Protein AF-A0A927AV39-F1 (afdb_monomer_lite)

Sequence (114 aa):
MAANVLQNHNRNPYGSYKDKQHLVLFTADDFYMSLLLFRCSPIALRVMLVLASKLNADGYATASLAELAKSLRTNPSYVNKAILELAKYELIQKKKRSEYWIQPDVFRPALIEV

Foldseek 3Di:
DPPCPDDDDPDDPPDDDDPDDKDKDFQADPVVVCCLPPVADPLLNLLLVVQSVQQDQVQKGAAALVRSCVVVVHDSVSSVVSVVSCVVVVQWDDDDHRMIHGDVNGIHIDDDDD

Secondary structure (DSSP, 8-state):
---------SS-TT----S---EEEE---HHHHHIIIIIS-HHHHHHHHHHHHTB-TTSEEE--HHHHHHHTTS-HHHHHHHHHHHHHTTSEEEEETTEEEE-TTTEEEE----

Structure (mmCIF, N/CA/C/O backbone):
data_AF-A0A927AV39-F1
#
_entry.id   AF-A0A927AV39-F1
#
loop_
_atom_site.group_PDB
_atom_site.id
_atom_site.type_symbol
_atom_site.label_atom_id
_atom_site.label_alt_id
_atom_site.label_comp_id
_atom_site.label_asym_id
_atom_site.label_entity_id
_atom_site.label_seq_id
_atom_site.pdbx_PDB_ins_code
_atom_site.Cartn_x
_atom_site.Cartn_y
_atom_site.Cartn_z
_atom_site.occupancy
_atom_site.B_iso_or_equiv
_atom_site.auth_seq_id
_atom_site.auth_comp_id
_atom_site.auth_asym_id
_atom_site.auth_atom_id
_atom_site.pdbx_PDB_model_num
ATOM 1 N N . MET A 1 1 ? -30.137 9.365 -21.442 1.00 43.44 1 MET A N 1
ATOM 2 C CA . MET A 1 1 ? -29.168 9.318 -22.559 1.00 43.44 1 MET A CA 1
ATOM 3 C C . MET A 1 1 ? -27.798 9.010 -21.980 1.00 43.44 1 MET A C 1
ATOM 5 O O . MET A 1 1 ? -27.210 9.887 -21.365 1.00 43.44 1 MET A O 1
ATOM 9 N N . ALA A 1 2 ? -27.319 7.770 -22.086 1.00 47.19 2 ALA A N 1
ATOM 10 C CA . ALA A 1 2 ? -25.919 7.468 -21.796 1.00 47.19 2 ALA A CA 1
ATOM 11 C C . ALA A 1 2 ? -25.130 7.771 -23.075 1.00 47.19 2 ALA A C 1
ATOM 13 O O . ALA A 1 2 ? -25.270 7.061 -24.067 1.00 47.19 2 ALA A O 1
ATOM 14 N N . ALA A 1 3 ? -24.404 8.888 -23.097 1.00 52.53 3 ALA A N 1
ATOM 15 C CA . ALA A 1 3 ? -23.504 9.197 -24.201 1.00 52.53 3 ALA A CA 1
ATOM 16 C C . ALA A 1 3 ? -22.406 8.122 -24.265 1.00 52.53 3 ALA A C 1
ATOM 18 O O . ALA A 1 3 ? -21.933 7.674 -23.222 1.00 52.53 3 ALA A O 1
ATOM 19 N N . ASN A 1 4 ? -22.009 7.704 -25.470 1.00 59.94 4 ASN A N 1
ATOM 20 C CA . ASN A 1 4 ? -20.877 6.802 -25.694 1.00 59.94 4 ASN A CA 1
ATOM 21 C C . ASN A 1 4 ? -19.586 7.442 -25.146 1.00 59.94 4 ASN A C 1
ATOM 23 O O . ASN A 1 4 ? -18.918 8.201 -25.842 1.00 59.94 4 ASN A O 1
ATOM 27 N N . VAL A 1 5 ? -19.258 7.161 -23.880 1.00 65.94 5 VAL A N 1
ATOM 28 C CA . VAL A 1 5 ? -18.016 7.608 -23.217 1.00 65.94 5 VAL A CA 1
ATOM 29 C C . VAL A 1 5 ? -16.810 6.799 -23.713 1.00 65.94 5 VAL A C 1
ATOM 31 O O . VAL A 1 5 ? -15.675 7.263 -23.649 1.00 65.94 5 VAL A O 1
ATOM 34 N N . LEU A 1 6 ? -17.048 5.590 -24.229 1.00 60.22 6 LEU A N 1
ATOM 35 C CA . LEU A 1 6 ? -16.009 4.683 -24.702 1.00 60.22 6 LEU A CA 1
ATOM 36 C C . LEU A 1 6 ? -15.728 4.922 -26.189 1.00 60.22 6 LEU A C 1
ATOM 38 O O . LEU A 1 6 ? -16.589 4.701 -27.039 1.00 60.22 6 LEU A O 1
ATOM 42 N N . GLN A 1 7 ? -14.509 5.372 -26.489 1.00 79.38 7 GLN A N 1
ATOM 43 C CA . GLN A 1 7 ? -13.983 5.478 -27.848 1.00 79.38 7 GLN A CA 1
ATOM 44 C C . GLN A 1 7 ? -13.056 4.293 -28.129 1.00 79.38 7 GLN A C 1
ATOM 46 O O . GLN A 1 7 ? -12.176 3.974 -27.329 1.00 79.38 7 GLN A O 1
ATOM 51 N N . ASN A 1 8 ? -13.256 3.638 -29.273 1.00 81.50 8 ASN A N 1
ATOM 52 C CA . ASN A 1 8 ? -12.406 2.532 -29.703 1.00 81.50 8 ASN A CA 1
ATOM 53 C C . ASN A 1 8 ? -11.149 3.087 -30.381 1.00 81.50 8 ASN A C 1
ATOM 55 O O . ASN A 1 8 ? -11.241 3.839 -31.351 1.00 81.50 8 ASN A O 1
ATOM 59 N N . HIS A 1 9 ? -9.976 2.690 -29.892 1.00 77.75 9 HIS A N 1
ATOM 60 C CA . HIS A 1 9 ? -8.689 3.075 -30.462 1.00 77.75 9 HIS A CA 1
ATOM 61 C C . HIS A 1 9 ? -7.972 1.838 -31.020 1.00 77.75 9 HIS A C 1
ATOM 63 O O . HIS A 1 9 ? -7.712 0.887 -30.291 1.00 77.75 9 HIS A O 1
ATOM 69 N N . ASN A 1 10 ? -7.602 1.865 -32.305 1.00 80.62 10 ASN A N 1
ATOM 70 C CA . ASN A 1 10 ? -6.858 0.774 -32.962 1.00 80.62 10 ASN A CA 1
ATOM 71 C C . ASN A 1 10 ? -5.354 0.767 -32.628 1.00 80.62 10 ASN A C 1
ATOM 73 O O . ASN A 1 10 ? -4.630 -0.156 -32.993 1.00 80.62 10 ASN A O 1
ATOM 77 N N . ARG A 1 11 ? -4.860 1.818 -31.970 1.00 71.31 11 ARG A N 1
ATOM 78 C CA . ARG A 1 11 ? -3.489 1.943 -31.461 1.00 71.31 11 ARG A CA 1
ATOM 79 C C . ARG A 1 11 ? -3.556 2.492 -30.046 1.00 71.31 11 ARG A C 1
ATOM 81 O O . ARG A 1 11 ? -4.487 3.233 -29.743 1.00 71.31 11 ARG A O 1
ATOM 88 N N . ASN A 1 12 ? -2.577 2.151 -29.207 1.00 71.31 12 ASN A N 1
ATOM 89 C CA . ASN A 1 12 ? -2.514 2.645 -27.833 1.00 71.31 12 ASN A CA 1
ATOM 90 C C . ASN A 1 12 ? -2.518 4.191 -27.827 1.00 71.31 12 ASN A C 1
ATOM 92 O O . ASN A 1 12 ? -1.538 4.789 -28.280 1.00 71.31 12 ASN A O 1
ATOM 96 N N . PRO A 1 13 ? -3.584 4.846 -27.330 1.00 78.62 13 PRO A N 1
ATOM 97 C CA . PRO A 1 13 ? -3.686 6.304 -27.338 1.00 78.62 13 PRO A CA 1
ATOM 98 C C . PRO A 1 13 ? -2.801 6.959 -26.266 1.00 78.62 13 PRO A C 1
ATOM 100 O O . PRO A 1 13 ? -2.617 8.171 -26.275 1.00 78.62 13 PRO A O 1
ATOM 103 N N . TYR A 1 14 ? -2.233 6.168 -25.351 1.00 78.00 14 TYR A N 1
ATOM 104 C CA . TYR A 1 14 ? -1.437 6.623 -24.212 1.00 78.00 14 TYR A CA 1
ATOM 105 C C . TYR A 1 14 ? 0.075 6.515 -24.455 1.00 78.00 14 TYR A C 1
ATOM 107 O O . TYR A 1 14 ? 0.840 6.338 -23.506 1.00 78.00 14 TYR A O 1
ATOM 115 N N . GLY A 1 15 ? 0.519 6.575 -25.716 1.00 57.47 15 GLY A N 1
ATOM 116 C CA . GLY A 1 15 ? 1.939 6.530 -26.062 1.00 57.47 15 GLY A CA 1
ATOM 117 C C . GLY A 1 15 ? 2.729 7.580 -25.277 1.00 57.47 15 GLY A C 1
ATOM 118 O O . GLY A 1 15 ? 2.502 8.776 -25.436 1.00 57.47 15 GLY A O 1
ATOM 119 N N . SER A 1 16 ? 3.643 7.136 -24.412 1.00 60.47 16 SER A N 1
ATOM 120 C CA . SER A 1 16 ? 4.499 8.024 -23.623 1.00 60.47 16 SER A CA 1
ATOM 121 C C . SER A 1 16 ? 5.961 7.687 -23.884 1.00 60.47 16 SER A C 1
ATOM 123 O O . SER A 1 16 ? 6.372 6.549 -23.659 1.00 60.47 16 SER A O 1
ATOM 125 N N . TYR A 1 17 ? 6.744 8.678 -24.306 1.00 50.19 17 TYR A N 1
ATOM 126 C CA . TYR A 1 17 ? 8.202 8.615 -24.266 1.00 50.19 17 TYR A CA 1
ATOM 127 C C . TYR A 1 17 ? 8.661 8.878 -22.827 1.00 50.19 17 TYR A C 1
ATOM 129 O O . TYR A 1 17 ? 8.304 9.901 -22.241 1.00 50.19 17 TYR A O 1
ATOM 137 N N . LYS A 1 18 ? 9.422 7.950 -22.240 1.00 55.75 18 LYS A N 1
ATOM 138 C CA . LYS A 1 18 ? 10.066 8.133 -20.93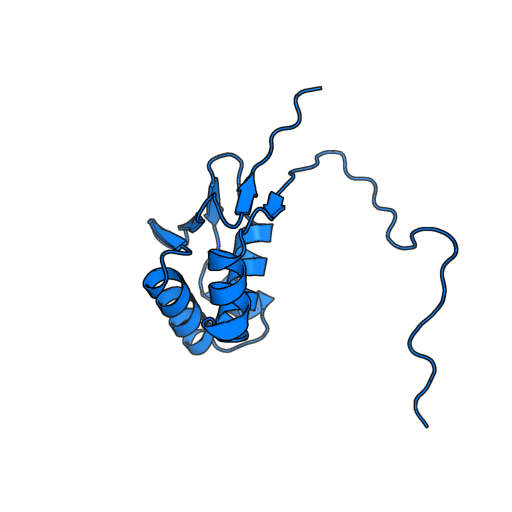2 1.00 55.75 18 LYS A CA 1
ATOM 139 C C . LYS A 1 18 ? 11.500 7.616 -20.993 1.00 55.75 18 LYS A C 1
ATOM 141 O O . LYS A 1 18 ? 11.698 6.441 -21.279 1.00 55.75 18 LYS A O 1
ATOM 146 N N . ASP A 1 19 ? 12.457 8.479 -20.649 1.00 52.12 19 ASP A N 1
ATOM 147 C CA . ASP A 1 19 ? 13.901 8.179 -20.627 1.00 52.12 19 ASP A CA 1
ATOM 148 C C . ASP A 1 19 ? 14.324 7.237 -19.486 1.00 52.12 19 ASP A C 1
ATOM 150 O O . ASP A 1 19 ? 15.431 6.705 -19.495 1.00 52.12 19 ASP A O 1
ATOM 154 N N . LYS A 1 20 ? 13.463 7.020 -18.482 1.00 58.03 20 LYS A N 1
ATOM 155 C CA . LYS A 1 20 ? 13.690 6.070 -17.382 1.00 58.03 20 LYS A CA 1
ATOM 156 C C . LYS A 1 20 ? 12.396 5.343 -17.039 1.00 58.03 20 LYS A C 1
ATOM 158 O O . LYS A 1 20 ? 11.354 5.977 -16.856 1.00 58.03 20 LYS A O 1
ATOM 163 N N . GLN A 1 21 ? 12.468 4.019 -16.935 1.00 64.56 21 GLN A N 1
ATOM 164 C CA . GLN A 1 21 ? 11.345 3.164 -16.560 1.00 64.56 21 GLN A CA 1
ATOM 165 C C . GLN A 1 21 ? 11.678 2.446 -15.251 1.00 64.56 21 GLN A C 1
ATOM 167 O O . GLN A 1 21 ? 12.649 1.703 -15.173 1.00 64.56 21 GLN A O 1
ATOM 172 N N . HIS A 1 22 ? 10.870 2.685 -14.219 1.00 66.19 22 HIS A N 1
ATOM 173 C CA . HIS A 1 22 ? 10.848 1.862 -13.014 1.00 66.19 22 HIS A CA 1
ATOM 174 C C . HIS A 1 22 ? 9.650 0.923 -13.123 1.00 66.19 22 HIS A C 1
ATOM 176 O O . HIS A 1 22 ? 8.521 1.388 -13.299 1.00 66.19 22 HIS A O 1
ATOM 182 N N . LEU A 1 23 ? 9.902 -0.385 -13.059 1.00 80.25 23 LEU A N 1
ATOM 183 C CA . LEU A 1 23 ? 8.854 -1.395 -13.086 1.00 80.25 23 LEU A CA 1
ATOM 184 C C . LEU A 1 23 ? 8.473 -1.784 -11.663 1.00 80.25 23 LEU A C 1
ATOM 186 O O . LEU A 1 23 ? 9.320 -2.145 -10.845 1.00 80.25 23 LEU A O 1
ATOM 190 N N . VAL A 1 24 ? 7.174 -1.742 -11.399 1.00 85.50 24 VAL A N 1
ATOM 191 C CA . VAL A 1 24 ? 6.570 -2.286 -10.189 1.00 85.50 24 VAL A CA 1
ATOM 192 C C . VAL A 1 24 ? 5.735 -3.471 -10.631 1.00 85.50 24 VAL A C 1
ATOM 194 O O . VAL A 1 24 ? 4.772 -3.314 -11.382 1.00 85.50 24 VAL A O 1
ATOM 197 N N . LEU A 1 25 ? 6.147 -4.663 -10.221 1.00 89.25 25 LEU A N 1
ATOM 198 C CA . LEU A 1 25 ? 5.459 -5.899 -10.550 1.00 89.25 25 LEU A CA 1
ATOM 199 C C . LEU A 1 25 ? 4.416 -6.173 -9.477 1.00 89.25 25 LEU A C 1
ATOM 201 O O . LEU A 1 25 ? 4.735 -6.189 -8.291 1.00 89.25 25 LEU A O 1
ATOM 205 N N . PHE A 1 26 ? 3.182 -6.399 -9.909 1.00 92.19 26 PHE A N 1
ATOM 206 C CA . PHE A 1 26 ? 2.131 -6.932 -9.057 1.00 92.19 26 PHE A CA 1
ATOM 207 C C . PHE A 1 26 ? 2.211 -8.458 -9.087 1.00 92.19 26 PHE A C 1
ATOM 209 O O . PHE A 1 26 ? 2.076 -9.053 -10.156 1.00 92.19 26 PHE A O 1
ATOM 216 N N . THR A 1 27 ? 2.483 -9.073 -7.940 1.00 90.94 27 THR A N 1
ATOM 217 C CA . THR A 1 27 ? 2.798 -10.511 -7.833 1.00 90.94 27 THR A CA 1
ATOM 218 C C . THR A 1 27 ? 1.904 -11.256 -6.848 1.00 90.94 27 THR A C 1
ATOM 220 O O . THR A 1 27 ? 2.200 -12.402 -6.527 1.00 90.94 27 THR A O 1
ATOM 223 N N . ALA A 1 28 ? 0.829 -10.615 -6.379 1.00 91.06 28 ALA A N 1
ATOM 224 C CA . ALA A 1 28 ? -0.058 -11.172 -5.365 1.00 91.06 28 ALA A CA 1
ATOM 225 C C . ALA A 1 28 ? -0.589 -12.558 -5.769 1.00 91.06 28 ALA A C 1
ATOM 227 O O . ALA A 1 28 ? -1.190 -12.712 -6.834 1.00 91.06 28 ALA A O 1
ATOM 228 N N . ASP A 1 29 ? -0.386 -13.541 -4.893 1.00 92.56 29 ASP A N 1
ATOM 229 C CA . ASP A 1 29 ? -0.995 -14.867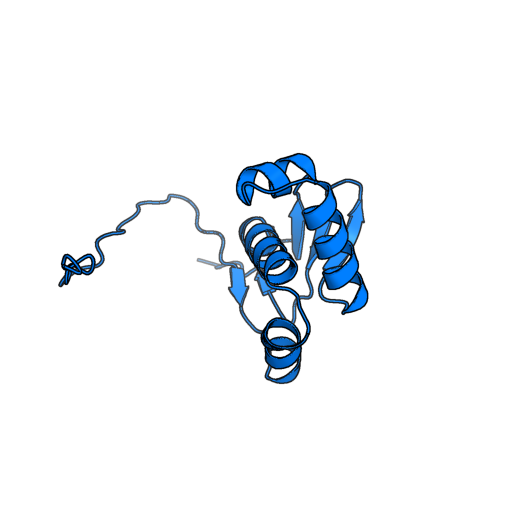 -4.996 1.00 92.56 29 ASP A CA 1
ATOM 230 C C . ASP A 1 29 ? -2.490 -14.832 -4.620 1.00 92.56 29 ASP A C 1
ATOM 232 O O . ASP A 1 29 ? -3.034 -13.792 -4.237 1.00 92.56 29 ASP A O 1
ATOM 236 N N . ASP A 1 30 ? -3.174 -15.975 -4.705 1.00 93.31 30 ASP A N 1
ATOM 237 C CA . ASP A 1 30 ? -4.604 -16.073 -4.383 1.00 93.31 30 ASP A CA 1
ATOM 238 C C . ASP A 1 30 ? -4.922 -15.624 -2.946 1.00 93.31 30 ASP A C 1
ATOM 240 O O . ASP A 1 30 ? -5.979 -15.033 -2.690 1.00 93.31 30 ASP A O 1
ATOM 244 N N . PHE A 1 31 ? -3.999 -15.848 -2.006 1.00 93.06 31 PHE A N 1
ATOM 245 C CA . PHE A 1 31 ? -4.149 -15.413 -0.624 1.00 93.06 31 PHE A CA 1
ATOM 246 C C . PHE A 1 31 ? -4.137 -13.883 -0.529 1.00 93.06 31 PHE A C 1
ATOM 248 O O . PHE A 1 31 ? -5.111 -13.296 -0.044 1.00 93.06 31 PHE A O 1
ATOM 255 N N . TYR A 1 32 ? -3.105 -13.216 -1.048 1.00 92.94 32 TYR A N 1
ATOM 256 C CA . TYR A 1 32 ? -3.011 -11.755 -1.022 1.00 92.94 32 TYR A CA 1
ATOM 257 C C . TYR A 1 32 ? -4.073 -11.086 -1.896 1.00 92.94 32 TYR A C 1
ATOM 259 O O . TYR A 1 32 ? -4.596 -10.035 -1.523 1.00 92.94 32 TYR A O 1
ATOM 267 N N . MET A 1 33 ? -4.463 -11.706 -3.010 1.00 92.69 33 MET A N 1
ATOM 268 C CA . MET A 1 33 ? -5.597 -11.267 -3.823 1.00 92.69 33 MET A CA 1
ATOM 269 C C . MET A 1 33 ? -6.895 -11.286 -3.020 1.00 92.69 33 MET A C 1
ATOM 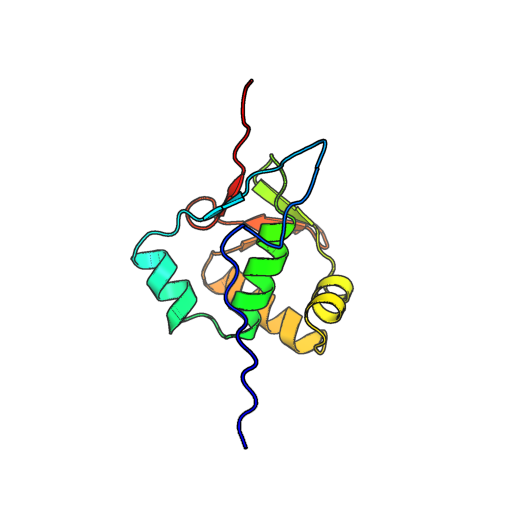271 O O . MET A 1 33 ? -7.634 -10.298 -3.018 1.00 92.69 33 MET A O 1
ATOM 275 N N . SER A 1 34 ? -7.162 -12.369 -2.284 1.00 93.12 34 SER A N 1
ATOM 276 C CA . SER A 1 34 ? -8.347 -12.447 -1.427 1.00 93.12 34 SER A CA 1
ATOM 277 C C . SER A 1 34 ? -8.326 -11.382 -0.326 1.00 93.12 34 SER A C 1
ATOM 279 O O . SER A 1 34 ? -9.350 -10.766 -0.018 1.00 93.12 34 SER A O 1
ATOM 281 N N . LEU A 1 35 ? -7.144 -11.100 0.224 1.00 92.31 35 LEU A N 1
ATOM 282 C CA . LEU A 1 35 ? -6.959 -10.100 1.261 1.00 92.31 35 LEU A CA 1
ATOM 283 C C . LEU A 1 35 ? -7.216 -8.687 0.710 1.00 92.31 35 LEU A C 1
ATOM 285 O O . LEU A 1 35 ? -8.012 -7.937 1.278 1.00 92.31 35 LEU A O 1
ATOM 289 N N . LEU A 1 36 ? -6.625 -8.347 -0.436 1.00 92.25 36 LEU A N 1
ATOM 290 C CA . LEU A 1 36 ? -6.803 -7.049 -1.087 1.00 92.25 36 LEU A CA 1
ATOM 291 C C . LEU A 1 36 ? -8.249 -6.800 -1.527 1.00 92.25 36 LEU A C 1
ATOM 293 O O . LEU A 1 36 ? -8.742 -5.684 -1.379 1.00 92.25 36 LEU A O 1
ATOM 297 N N . LEU A 1 37 ? -8.927 -7.813 -2.072 1.00 92.00 37 LEU A N 1
ATOM 298 C CA . LEU A 1 37 ? -10.260 -7.644 -2.655 1.00 92.00 37 LEU A CA 1
ATOM 299 C C . LEU A 1 37 ? -11.392 -7.739 -1.629 1.00 92.00 37 LEU A C 1
ATOM 301 O O . LEU A 1 37 ? -12.382 -7.021 -1.759 1.00 92.00 37 LEU A O 1
ATOM 305 N N . PHE A 1 38 ? -11.267 -8.611 -0.624 1.00 91.31 38 PHE A N 1
ATOM 306 C CA . PHE A 1 38 ? -12.367 -8.899 0.303 1.00 91.31 38 PHE A CA 1
ATOM 307 C C . PHE A 1 38 ? -12.135 -8.393 1.726 1.00 91.31 38 PHE A C 1
ATOM 309 O O . PHE A 1 38 ? -13.102 -8.244 2.476 1.00 91.31 38 PHE A O 1
ATOM 316 N N . ARG A 1 39 ? -10.884 -8.152 2.139 1.00 91.50 39 ARG A N 1
ATOM 317 C CA . ARG A 1 39 ? -10.566 -7.725 3.514 1.00 91.50 39 ARG A CA 1
ATOM 318 C C . ARG A 1 39 ? -10.179 -6.261 3.615 1.00 91.50 39 ARG A C 1
ATOM 320 O O . ARG A 1 39 ? -10.493 -5.655 4.639 1.00 91.50 39 ARG A O 1
ATOM 327 N N . CYS A 1 40 ? -9.530 -5.711 2.593 1.00 93.88 40 CYS A N 1
ATOM 328 C CA . CYS A 1 40 ? -9.183 -4.299 2.552 1.00 93.88 40 CYS A CA 1
ATOM 329 C C . CYS A 1 40 ? -10.377 -3.428 2.160 1.00 93.88 40 CYS A C 1
ATOM 331 O O . CYS A 1 40 ? -11.080 -3.673 1.180 1.00 93.88 40 CYS A O 1
ATOM 333 N N . SER A 1 41 ? -10.560 -2.334 2.891 1.00 95.44 41 SER A N 1
ATOM 334 C CA . SER A 1 41 ? -11.489 -1.283 2.511 1.00 95.44 41 SER A CA 1
ATOM 335 C C . SER A 1 41 ? -11.089 -0.653 1.165 1.00 95.44 41 SER A C 1
ATOM 337 O O . SER A 1 41 ? -9.902 -0.588 0.820 1.00 95.44 41 SER A O 1
ATOM 339 N N . PRO A 1 42 ? -12.046 -0.085 0.406 1.00 95.38 42 PRO A N 1
ATOM 340 C CA . PRO A 1 42 ? -11.738 0.561 -0.870 1.00 95.38 42 PRO A CA 1
ATOM 341 C C . PRO A 1 42 ? -10.702 1.685 -0.752 1.00 95.38 42 PRO A C 1
ATOM 343 O O . PRO A 1 42 ? -9.968 1.960 -1.699 1.00 95.38 42 PRO A O 1
ATOM 346 N N . ILE A 1 43 ? -10.633 2.355 0.403 1.00 95.50 43 ILE A N 1
ATOM 347 C CA . ILE A 1 43 ? -9.630 3.391 0.645 1.00 95.50 43 ILE A CA 1
ATOM 348 C C . ILE A 1 43 ? -8.244 2.796 0.922 1.00 95.50 43 ILE A C 1
ATOM 350 O O . ILE A 1 43 ? -7.266 3.331 0.405 1.00 95.50 43 ILE A O 1
ATOM 354 N N . ALA A 1 44 ? -8.152 1.679 1.650 1.00 96.31 44 ALA A N 1
ATOM 355 C CA . A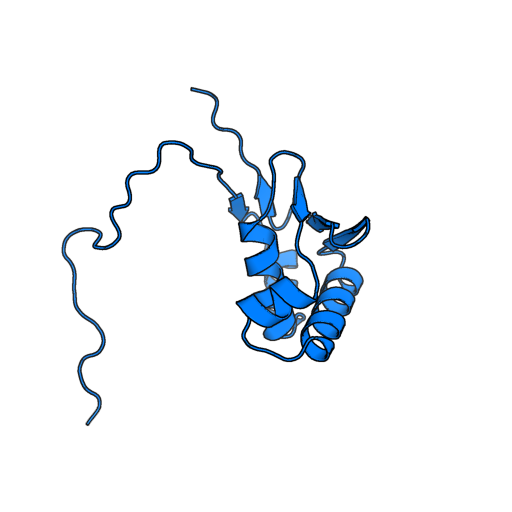LA A 1 44 ? -6.904 0.943 1.853 1.00 96.31 44 ALA A CA 1
ATOM 356 C C . ALA A 1 44 ? -6.313 0.468 0.525 1.00 96.31 44 ALA A C 1
ATOM 358 O O . ALA A 1 44 ? -5.143 0.733 0.255 1.00 96.31 44 ALA A O 1
ATOM 359 N N . LEU A 1 45 ? -7.134 -0.100 -0.360 1.00 95.88 45 LEU A N 1
ATOM 360 C CA . LEU A 1 45 ? -6.682 -0.523 -1.687 1.00 95.88 45 LEU A CA 1
ATOM 361 C C . LEU A 1 45 ? -6.158 0.656 -2.524 1.00 95.88 45 LEU A C 1
ATOM 363 O O . LEU A 1 45 ? -5.108 0.563 -3.155 1.00 95.88 45 LEU A O 1
ATOM 367 N N . ARG A 1 46 ? -6.832 1.812 -2.481 1.00 95.94 46 ARG A N 1
ATOM 368 C CA . ARG A 1 46 ? -6.361 3.028 -3.166 1.00 95.94 46 ARG A CA 1
ATOM 369 C C . ARG A 1 46 ? -5.045 3.552 -2.591 1.00 95.94 46 ARG A C 1
ATOM 371 O O . ARG A 1 46 ? -4.173 3.947 -3.359 1.00 95.94 46 ARG A O 1
ATOM 378 N N . VAL A 1 47 ? -4.890 3.558 -1.265 1.00 96.31 47 VAL A N 1
ATOM 379 C CA . VAL A 1 47 ? -3.619 3.921 -0.615 1.00 96.31 47 VAL A CA 1
ATOM 380 C C . VAL A 1 47 ? -2.514 2.968 -1.056 1.00 96.31 47 VAL A C 1
ATOM 382 O O . VAL A 1 47 ? -1.445 3.438 -1.435 1.00 96.31 47 VAL A O 1
ATOM 385 N N . MET A 1 48 ? -2.787 1.664 -1.083 1.00 95.44 48 MET A N 1
ATOM 386 C CA . MET A 1 48 ? -1.830 0.648 -1.514 1.00 95.44 48 MET A CA 1
ATOM 387 C C . MET A 1 48 ? -1.356 0.886 -2.950 1.00 95.44 48 MET A C 1
ATOM 389 O O . MET A 1 48 ? -0.156 0.892 -3.201 1.00 95.44 48 MET A O 1
ATOM 393 N N . LEU A 1 49 ? -2.272 1.171 -3.881 1.00 94.50 49 LEU A N 1
ATOM 394 C CA . LEU A 1 49 ? -1.924 1.486 -5.271 1.00 94.50 49 LEU A CA 1
ATOM 395 C C . LEU A 1 49 ? -1.065 2.753 -5.390 1.00 94.50 49 LEU A C 1
ATOM 397 O O . LEU A 1 49 ? -0.114 2.788 -6.170 1.00 94.50 49 LEU A O 1
ATOM 401 N N . VAL A 1 50 ? -1.361 3.794 -4.604 1.00 94.75 50 VAL A N 1
ATOM 402 C CA . VAL A 1 50 ? -0.531 5.009 -4.586 1.00 94.75 50 VAL A CA 1
ATOM 403 C C . VAL A 1 50 ? 0.856 4.715 -4.014 1.00 94.75 50 VAL A C 1
ATOM 405 O O . VAL A 1 50 ? 1.846 5.189 -4.569 1.00 94.75 50 VAL A O 1
ATOM 408 N N . LEU A 1 51 ? 0.955 3.922 -2.944 1.00 94.44 51 LEU A N 1
ATOM 409 C CA . LEU A 1 51 ? 2.242 3.507 -2.382 1.00 94.44 51 LEU A CA 1
ATOM 410 C C . LEU A 1 51 ? 3.039 2.670 -3.389 1.00 94.44 51 LEU A C 1
ATOM 412 O O . LEU A 1 51 ? 4.202 2.979 -3.628 1.00 94.44 51 LEU A O 1
ATOM 416 N N . ALA A 1 52 ? 2.404 1.706 -4.058 1.00 92.75 52 ALA A N 1
ATOM 417 C CA . ALA A 1 52 ? 3.023 0.908 -5.112 1.00 92.75 52 ALA A CA 1
ATOM 418 C C . ALA A 1 52 ? 3.555 1.784 -6.258 1.00 92.75 52 ALA A C 1
ATOM 420 O O . ALA A 1 52 ? 4.668 1.574 -6.722 1.00 92.75 52 ALA A O 1
ATOM 421 N N . SER A 1 53 ? 2.829 2.835 -6.661 1.00 91.25 53 SER A N 1
ATOM 422 C CA . SER A 1 53 ? 3.303 3.775 -7.694 1.00 91.25 53 SER A CA 1
ATOM 423 C C . SER A 1 53 ? 4.550 4.578 -7.296 1.00 91.25 53 SER A C 1
ATOM 425 O O . SER A 1 53 ? 5.220 5.147 -8.156 1.00 91.25 53 SER A O 1
ATOM 427 N N . LYS A 1 54 ? 4.851 4.638 -5.994 1.00 91.56 54 LYS A N 1
ATOM 428 C CA . LYS A 1 54 ? 6.016 5.316 -5.415 1.00 91.56 54 LYS A CA 1
ATOM 429 C C . LYS A 1 54 ? 7.060 4.330 -4.878 1.00 91.56 54 LYS A C 1
ATOM 431 O O . LYS A 1 54 ? 7.954 4.750 -4.142 1.00 91.56 54 LYS A O 1
ATOM 436 N N . LEU A 1 55 ? 6.929 3.042 -5.199 1.00 91.69 55 LEU A N 1
ATOM 437 C CA . LEU A 1 55 ? 7.854 2.005 -4.765 1.00 91.69 55 LEU A CA 1
ATOM 438 C C . LEU A 1 55 ? 9.223 2.232 -5.407 1.00 91.69 55 LEU A C 1
ATOM 440 O O . LEU A 1 55 ? 9.338 2.389 -6.624 1.00 91.69 55 LEU A O 1
ATOM 444 N N . ASN A 1 56 ? 10.260 2.264 -4.582 1.00 89.44 56 ASN A N 1
ATOM 445 C CA . ASN A 1 56 ? 11.630 2.392 -5.048 1.00 89.44 56 ASN A CA 1
ATOM 446 C C . ASN A 1 56 ? 12.296 1.020 -5.252 1.00 89.44 56 ASN A C 1
ATOM 448 O O . ASN A 1 56 ? 11.722 -0.020 -4.934 1.00 89.44 56 ASN A O 1
ATOM 452 N N . ALA A 1 57 ? 13.532 1.027 -5.759 1.00 86.38 57 ALA A N 1
ATOM 453 C CA . ALA A 1 57 ? 14.314 -0.190 -5.985 1.00 86.38 57 ALA A CA 1
ATOM 454 C C . ALA A 1 57 ? 14.570 -1.006 -4.704 1.00 86.38 57 ALA A C 1
ATOM 456 O O . ALA A 1 57 ? 14.681 -2.224 -4.777 1.00 86.38 57 ALA A O 1
ATOM 457 N N . ASP A 1 58 ? 14.604 -0.350 -3.541 1.00 86.75 58 ASP A N 1
ATOM 458 C CA . ASP A 1 58 ? 14.833 -1.007 -2.252 1.00 86.75 58 ASP A CA 1
ATOM 459 C C . ASP A 1 58 ? 13.577 -1.703 -1.701 1.00 86.75 58 ASP A C 1
ATOM 461 O O . ASP A 1 58 ? 13.675 -2.431 -0.719 1.00 86.75 58 ASP A O 1
ATOM 465 N N . GLY A 1 59 ? 12.392 -1.476 -2.282 1.00 88.75 59 GLY A N 1
ATOM 466 C CA . GLY A 1 59 ? 11.137 -2.085 -1.827 1.00 88.75 59 GLY A CA 1
ATOM 467 C C . GLY A 1 59 ? 10.352 -1.266 -0.791 1.00 88.75 59 GLY A C 1
ATOM 468 O O . GLY A 1 59 ? 9.441 -1.791 -0.148 1.00 88.75 59 GLY A O 1
ATOM 469 N N . TYR A 1 60 ? 10.657 0.026 -0.626 1.00 93.00 60 TYR A N 1
ATOM 470 C CA . TYR A 1 60 ? 9.843 0.943 0.178 1.00 93.00 60 TYR A CA 1
ATOM 471 C C . TYR A 1 60 ? 9.260 2.094 -0.645 1.00 93.00 60 TYR A C 1
ATOM 473 O O . TYR A 1 60 ? 9.765 2.474 -1.698 1.00 93.00 60 TYR A O 1
ATOM 481 N N . ALA A 1 61 ? 8.176 2.674 -0.145 1.00 94.06 61 ALA A N 1
ATOM 482 C CA . ALA A 1 61 ? 7.532 3.839 -0.728 1.00 94.06 61 ALA A CA 1
ATOM 483 C C . ALA A 1 61 ? 7.563 5.020 0.240 1.00 94.06 61 ALA A C 1
ATOM 485 O O . ALA A 1 61 ? 7.329 4.868 1.444 1.00 94.06 61 ALA A O 1
ATOM 486 N N . THR A 1 62 ? 7.797 6.213 -0.306 1.00 94.44 62 THR A N 1
ATOM 487 C CA . THR A 1 62 ? 7.789 7.466 0.456 1.00 94.44 62 THR A CA 1
ATOM 488 C C . THR A 1 62 ? 6.544 8.274 0.115 1.00 94.44 62 THR A C 1
ATOM 490 O O . THR A 1 62 ? 6.377 8.751 -1.008 1.00 94.44 62 THR A O 1
ATOM 493 N N . ALA A 1 63 ? 5.649 8.444 1.084 1.00 94.12 63 ALA A N 1
ATOM 494 C CA . ALA A 1 63 ? 4.458 9.267 0.932 1.00 94.12 63 ALA A CA 1
ATOM 495 C C . ALA A 1 63 ? 4.010 9.825 2.283 1.00 94.12 63 ALA A C 1
ATOM 497 O O . ALA A 1 63 ? 3.730 9.079 3.220 1.00 94.12 63 ALA A O 1
ATOM 498 N N . SER A 1 64 ? 3.905 11.148 2.397 1.00 94.75 64 SER A N 1
ATOM 499 C CA . SER A 1 64 ? 3.307 11.736 3.594 1.00 94.75 64 SER A CA 1
ATOM 500 C C . SER A 1 64 ? 1.792 11.530 3.614 1.00 94.75 64 SER A C 1
ATOM 502 O O . SER A 1 64 ? 1.133 11.405 2.581 1.00 94.75 64 SER A O 1
ATOM 504 N N . LEU A 1 65 ? 1.205 11.539 4.810 1.00 94.06 65 LEU A N 1
ATOM 505 C CA . LEU A 1 65 ? -0.241 11.388 4.966 1.00 94.06 65 LEU A CA 1
ATOM 506 C C . LEU A 1 65 ? -1.022 12.519 4.268 1.00 94.06 65 LEU A C 1
ATOM 508 O O . LEU A 1 65 ? -2.082 12.276 3.695 1.00 94.06 65 LEU A O 1
ATOM 512 N N . ALA A 1 66 ? -0.466 13.734 4.257 1.00 94.06 66 ALA A N 1
ATOM 513 C CA . ALA A 1 66 ? -1.021 14.872 3.528 1.00 94.06 66 ALA A CA 1
ATOM 514 C C . ALA A 1 66 ? -0.939 14.684 2.003 1.00 94.06 66 ALA A C 1
ATOM 516 O O . ALA A 1 66 ? -1.904 14.978 1.300 1.00 94.06 66 ALA A O 1
ATOM 517 N N . GLU A 1 67 ? 0.175 14.154 1.484 1.00 94.69 67 GLU A N 1
ATOM 518 C CA . GLU A 1 67 ? 0.293 13.811 0.062 1.00 94.69 67 GLU A CA 1
ATOM 519 C C . GLU A 1 67 ? -0.712 12.742 -0.347 1.00 94.69 67 GLU A C 1
ATOM 521 O O . GLU A 1 67 ? -1.402 12.917 -1.345 1.00 94.69 67 GLU A O 1
ATOM 526 N N . LEU A 1 68 ? -0.831 11.663 0.429 1.00 95.31 68 LEU A N 1
ATOM 527 C CA . LEU A 1 68 ? -1.787 10.590 0.157 1.00 95.31 68 LEU A CA 1
ATOM 528 C C . LEU A 1 68 ? -3.226 11.118 0.162 1.00 95.31 68 LEU A C 1
ATOM 530 O O . LEU A 1 68 ? -3.993 10.826 -0.753 1.00 95.31 68 LEU A O 1
ATOM 534 N N . ALA A 1 69 ? -3.580 11.951 1.144 1.00 95.81 69 ALA A N 1
ATOM 535 C CA . ALA A 1 69 ? -4.889 12.596 1.216 1.00 95.81 69 ALA A CA 1
ATOM 536 C C . ALA A 1 69 ? -5.166 13.484 -0.007 1.00 95.81 69 ALA A C 1
ATOM 538 O O . ALA A 1 69 ? -6.255 13.425 -0.580 1.00 95.81 69 ALA A O 1
ATOM 539 N N . LYS A 1 70 ? -4.162 14.250 -0.457 1.00 96.25 70 LYS A N 1
ATOM 540 C CA . LYS A 1 70 ? -4.251 15.093 -1.655 1.00 96.25 70 LYS A CA 1
ATOM 541 C C . LYS A 1 70 ? -4.403 14.259 -2.929 1.00 96.25 70 LYS A C 1
ATOM 543 O O . LYS A 1 70 ? -5.290 14.544 -3.731 1.00 96.25 70 LYS A O 1
ATOM 548 N N . SER A 1 71 ? -3.584 13.221 -3.103 1.00 94.44 71 SER A N 1
ATOM 549 C CA . SER A 1 71 ? -3.636 12.313 -4.257 1.00 94.44 71 SER A CA 1
ATOM 550 C C . SER A 1 71 ? -4.975 11.586 -4.354 1.00 94.44 71 SER A C 1
ATOM 552 O O . SER A 1 71 ? -5.523 11.449 -5.443 1.00 94.44 71 SER A O 1
ATOM 554 N N . LEU A 1 72 ? -5.531 11.169 -3.215 1.00 94.94 72 LEU A N 1
ATOM 555 C CA . LEU A 1 72 ? -6.800 10.443 -3.143 1.00 94.94 72 LEU A CA 1
ATOM 556 C C . LEU A 1 72 ? -8.028 11.353 -3.014 1.00 94.94 72 LEU A C 1
ATOM 558 O O . LEU A 1 72 ? -9.146 10.842 -2.956 1.00 94.94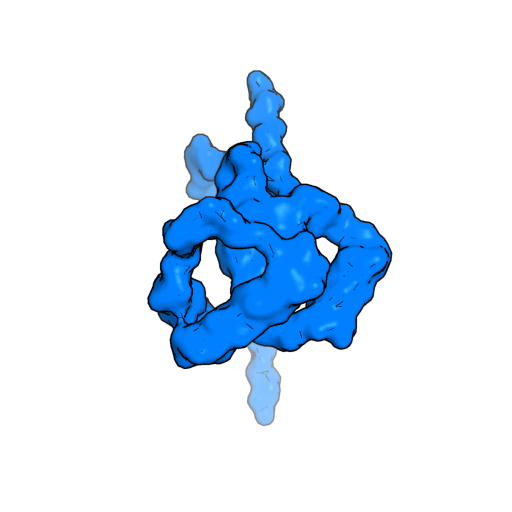 72 LEU A O 1
ATOM 562 N N . ARG A 1 73 ? -7.831 12.679 -2.963 1.00 95.31 73 ARG A N 1
ATOM 563 C CA . ARG A 1 73 ? -8.880 13.695 -2.763 1.00 95.31 73 ARG A CA 1
ATOM 564 C C . ARG A 1 73 ? -9.815 13.347 -1.597 1.00 95.31 73 ARG A C 1
ATOM 566 O O . ARG A 1 73 ? -11.035 13.381 -1.731 1.00 95.31 73 ARG A O 1
ATOM 573 N N . THR A 1 74 ? -9.237 12.978 -0.457 1.00 95.69 74 THR A N 1
ATOM 574 C CA . THR A 1 74 ? -9.982 12.526 0.729 1.00 95.69 74 THR A CA 1
ATOM 575 C C . THR A 1 74 ? -9.415 13.117 2.017 1.00 95.69 74 THR A C 1
ATOM 577 O O . THR A 1 74 ? -8.346 13.724 2.023 1.00 95.69 74 THR A O 1
ATOM 580 N N . ASN A 1 75 ? -10.129 12.939 3.131 1.00 95.62 75 ASN A N 1
ATOM 581 C CA . ASN A 1 75 ? -9.678 13.419 4.432 1.00 95.62 75 ASN A CA 1
ATOM 582 C C . ASN A 1 75 ? -8.460 12.602 4.931 1.00 95.62 75 ASN A C 1
ATOM 584 O O . ASN A 1 75 ? -8.511 11.366 4.915 1.00 95.62 75 ASN A O 1
ATOM 588 N N . PRO A 1 76 ? -7.410 13.270 5.448 1.00 94.88 76 PRO A N 1
ATOM 589 C CA . PRO A 1 76 ? -6.303 12.665 6.193 1.00 94.88 76 PRO A CA 1
ATOM 590 C C . PRO A 1 76 ? -6.691 11.536 7.160 1.00 94.88 76 PRO A C 1
ATOM 592 O O . PRO A 1 76 ? -5.996 10.524 7.244 1.00 94.88 76 PRO A O 1
ATOM 595 N N . SER A 1 77 ? -7.812 11.665 7.873 1.00 96.44 77 SER A N 1
ATOM 596 C CA . SER A 1 77 ? -8.262 10.663 8.847 1.00 96.44 77 SER A CA 1
ATOM 597 C C . SER A 1 77 ? -8.615 9.313 8.209 1.00 96.44 77 SER A C 1
ATOM 599 O O . SER A 1 77 ? -8.289 8.270 8.778 1.00 96.44 77 SER A O 1
ATOM 601 N N . TYR A 1 78 ? -9.216 9.306 7.014 1.00 96.38 78 TYR A N 1
ATOM 602 C CA . TYR A 1 78 ? -9.512 8.075 6.272 1.00 96.38 78 TYR A CA 1
ATOM 603 C C . TYR A 1 78 ? -8.242 7.418 5.744 1.00 96.38 78 TYR A C 1
ATOM 605 O O . TYR A 1 78 ? -8.117 6.199 5.807 1.00 96.38 78 TYR A O 1
ATOM 613 N N . VAL A 1 79 ? -7.277 8.222 5.292 1.00 96.56 79 VAL A N 1
ATOM 614 C CA . VAL A 1 79 ? -5.956 7.723 4.892 1.00 96.56 79 VAL A CA 1
ATOM 615 C C . VAL A 1 79 ? -5.228 7.107 6.082 1.00 96.56 79 VAL A C 1
ATOM 617 O O . VAL A 1 79 ? -4.641 6.040 5.951 1.00 96.56 79 VAL A O 1
ATOM 620 N N . ASN A 1 80 ? -5.300 7.727 7.263 1.00 96.44 80 ASN A N 1
ATOM 621 C CA . ASN A 1 80 ? -4.688 7.158 8.462 1.00 96.44 80 ASN A CA 1
ATOM 622 C C . ASN A 1 80 ? -5.287 5.787 8.800 1.00 96.44 80 ASN A C 1
ATOM 624 O O . ASN A 1 80 ? -4.552 4.835 9.039 1.00 96.44 80 ASN A O 1
ATOM 628 N N . LYS A 1 81 ? -6.622 5.674 8.774 1.00 96.69 81 LYS A N 1
ATOM 629 C CA . LYS A 1 81 ? -7.319 4.398 8.994 1.00 96.69 81 LYS A CA 1
ATOM 630 C C . LYS A 1 81 ? -6.906 3.346 7.963 1.00 96.69 81 LYS A C 1
ATOM 632 O O . LYS A 1 81 ? -6.613 2.223 8.348 1.00 96.69 81 LYS A O 1
ATOM 637 N N . ALA A 1 82 ? -6.814 3.734 6.694 1.00 96.62 82 ALA A N 1
ATOM 638 C CA . ALA A 1 82 ? -6.348 2.878 5.609 1.00 96.62 82 ALA A CA 1
ATOM 639 C C . ALA A 1 82 ? -4.915 2.365 5.832 1.00 96.62 82 ALA A C 1
ATOM 641 O O . ALA A 1 82 ? -4.659 1.179 5.681 1.00 96.62 82 ALA A O 1
ATOM 642 N N . ILE A 1 83 ? -3.983 3.231 6.241 1.00 96.25 83 ILE A N 1
ATOM 643 C CA . ILE A 1 83 ? -2.595 2.840 6.545 1.00 96.25 83 ILE A CA 1
ATOM 644 C C . ILE A 1 83 ? -2.551 1.842 7.708 1.00 96.25 83 ILE A C 1
ATOM 646 O O . ILE A 1 83 ? -1.838 0.845 7.634 1.00 96.25 83 ILE A O 1
ATOM 650 N N . LEU A 1 84 ? -3.318 2.091 8.773 1.00 96.69 84 LEU A N 1
ATOM 651 C CA . LEU A 1 84 ? -3.404 1.177 9.916 1.00 96.69 84 LEU A CA 1
ATOM 652 C C . LEU A 1 84 ? -4.011 -0.175 9.522 1.00 96.69 84 LEU A C 1
ATOM 654 O O . LEU A 1 84 ? -3.578 -1.210 10.015 1.00 96.69 84 LEU A O 1
ATOM 658 N N . GLU A 1 85 ? -4.991 -0.172 8.623 1.00 97.00 85 GLU A N 1
ATOM 659 C CA . GLU A 1 85 ? -5.605 -1.381 8.083 1.00 97.00 85 GLU A CA 1
ATOM 660 C C . GLU A 1 85 ? -4.624 -2.198 7.231 1.00 97.00 85 GLU A C 1
ATOM 662 O O . GLU A 1 85 ? -4.497 -3.401 7.436 1.00 97.00 85 GLU A O 1
ATOM 667 N N . LEU A 1 86 ? 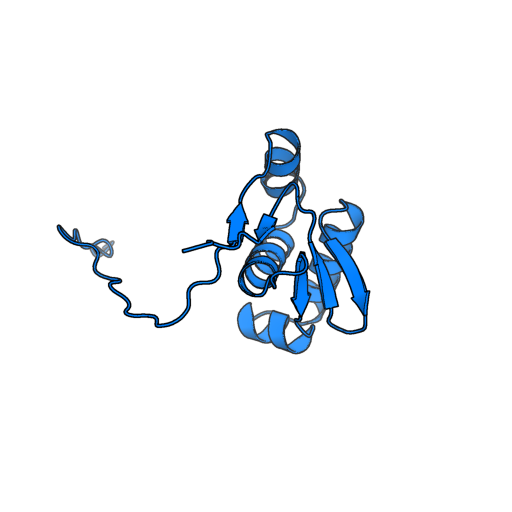-3.880 -1.552 6.329 1.00 96.31 86 LEU A N 1
ATOM 668 C CA . LEU A 1 86 ? -2.838 -2.215 5.540 1.00 96.31 86 LEU A CA 1
ATOM 669 C C . LEU A 1 86 ? -1.741 -2.806 6.438 1.00 96.31 86 LEU A C 1
ATOM 671 O O . LEU A 1 86 ? -1.281 -3.916 6.190 1.00 96.31 86 LEU A O 1
ATOM 675 N N . ALA A 1 87 ? -1.357 -2.094 7.502 1.00 95.81 87 ALA A N 1
ATOM 676 C CA . ALA A 1 87 ? -0.387 -2.587 8.477 1.00 95.81 87 ALA A CA 1
ATOM 677 C C . ALA A 1 87 ? -0.927 -3.772 9.295 1.00 95.81 87 ALA A C 1
ATOM 679 O O . ALA A 1 87 ? -0.195 -4.720 9.557 1.00 95.81 87 ALA A O 1
ATOM 680 N N . LYS A 1 88 ? -2.216 -3.750 9.664 1.00 95.81 88 LYS A N 1
ATOM 681 C CA . LYS A 1 88 ? -2.884 -4.856 10.370 1.00 95.81 88 LYS A CA 1
ATOM 682 C C . LYS A 1 88 ? -2.842 -6.161 9.571 1.00 95.81 88 LYS A C 1
ATOM 684 O O . LYS A 1 88 ? -2.767 -7.225 10.173 1.00 95.81 88 LYS A O 1
ATOM 689 N N . TYR A 1 89 ? -2.932 -6.077 8.248 1.00 95.00 89 TYR A N 1
ATOM 690 C CA . TYR A 1 89 ? -2.865 -7.234 7.357 1.00 95.00 89 TYR A CA 1
ATOM 691 C C . TYR A 1 89 ? -1.458 -7.514 6.818 1.00 95.00 89 TYR A C 1
ATOM 693 O O . TYR A 1 89 ? -1.322 -8.254 5.850 1.00 95.00 89 TYR A O 1
ATOM 701 N N . GLU A 1 90 ? -0.428 -6.898 7.404 1.00 94.62 90 GLU A N 1
ATOM 702 C CA . GLU A 1 90 ? 0.978 -7.109 7.037 1.00 94.62 90 GLU A CA 1
ATOM 703 C C . GLU A 1 90 ? 1.300 -6.797 5.562 1.00 94.62 90 GLU A C 1
ATOM 705 O O . GLU A 1 90 ? 2.327 -7.205 5.033 1.00 94.62 90 GLU A O 1
ATOM 710 N N . LEU A 1 91 ? 0.456 -6.002 4.895 1.00 95.12 91 LEU A N 1
ATOM 711 C CA . LEU A 1 91 ? 0.683 -5.562 3.515 1.00 95.12 91 LEU A CA 1
ATOM 712 C C . LEU A 1 91 ? 1.726 -4.445 3.433 1.00 95.12 91 LEU A C 1
ATOM 714 O O . LEU A 1 91 ? 2.376 -4.262 2.401 1.00 95.12 91 LEU A O 1
ATOM 718 N N . ILE A 1 92 ? 1.857 -3.675 4.515 1.00 96.00 92 ILE A N 1
ATOM 719 C CA . ILE A 1 92 ? 2.884 -2.652 4.677 1.00 96.00 92 ILE A CA 1
ATOM 720 C C . ILE A 1 92 ? 3.463 -2.693 6.088 1.00 96.00 92 ILE A C 1
ATOM 722 O O . ILE A 1 92 ? 2.773 -3.029 7.050 1.00 96.00 92 ILE A O 1
ATOM 726 N N . GLN A 1 93 ? 4.701 -2.230 6.233 1.00 95.19 93 GLN A N 1
ATOM 727 C CA . GLN A 1 93 ? 5.304 -1.951 7.535 1.00 95.19 93 GLN A CA 1
ATOM 728 C C . GLN A 1 93 ? 5.913 -0.553 7.555 1.00 95.19 93 GLN A C 1
ATOM 730 O O . GLN A 1 93 ? 6.408 -0.046 6.551 1.00 95.19 93 GLN A O 1
ATOM 735 N N . LYS A 1 94 ? 5.879 0.118 8.707 1.00 92.06 94 LYS A N 1
ATOM 736 C CA . LYS A 1 94 ? 6.423 1.474 8.823 1.00 92.06 94 LYS A CA 1
ATOM 737 C C . LYS A 1 94 ? 7.945 1.421 8.956 1.00 92.06 94 LYS A C 1
ATOM 739 O O . LYS A 1 94 ? 8.451 0.847 9.913 1.00 92.06 94 LYS A O 1
ATOM 744 N N . LYS A 1 95 ? 8.662 2.077 8.040 1.00 88.81 95 LYS A N 1
ATOM 745 C CA . LYS A 1 95 ? 10.125 2.222 8.089 1.00 88.81 95 LYS A CA 1
ATOM 746 C C . LYS A 1 95 ? 10.527 3.450 8.907 1.00 88.81 95 LYS A C 1
ATOM 748 O O . LYS A 1 95 ? 11.248 3.348 9.894 1.00 88.81 95 LYS A O 1
ATOM 753 N N . LYS A 1 96 ? 10.034 4.624 8.501 1.00 90.75 96 LYS A N 1
ATOM 754 C CA . LYS A 1 96 ? 10.274 5.937 9.130 1.00 90.75 96 LYS A CA 1
ATOM 755 C C . LYS A 1 96 ? 9.033 6.819 8.978 1.00 90.75 96 LYS A C 1
ATOM 757 O O . LYS A 1 96 ? 7.962 6.372 8.560 1.00 90.75 96 LYS A O 1
ATOM 762 N N . ARG A 1 97 ? 9.133 8.096 9.358 1.00 88.19 97 ARG A N 1
ATOM 763 C CA . ARG A 1 97 ? 8.076 9.075 9.079 1.00 88.19 97 ARG A CA 1
ATOM 764 C C . ARG A 1 97 ? 7.863 9.155 7.564 1.00 88.19 97 ARG A C 1
ATOM 766 O O . ARG A 1 97 ? 8.793 9.493 6.848 1.00 88.19 97 ARG A O 1
ATOM 773 N N . SER A 1 98 ? 6.638 8.879 7.116 1.00 91.31 98 SER A N 1
ATOM 774 C CA . SER A 1 98 ? 6.247 8.907 5.698 1.00 91.31 98 SER A CA 1
ATOM 775 C C . SER A 1 98 ? 6.940 7.865 4.805 1.00 91.31 98 SER A C 1
ATOM 777 O O . SER A 1 98 ? 6.858 7.991 3.590 1.00 91.31 98 SER A O 1
ATOM 779 N N . GLU A 1 99 ? 7.598 6.850 5.373 1.00 93.06 99 GLU A N 1
ATOM 780 C CA . GLU A 1 99 ? 8.238 5.763 4.619 1.00 93.06 99 GLU A CA 1
ATOM 781 C C . GLU A 1 99 ? 7.656 4.414 5.040 1.00 93.06 99 GLU A C 1
ATOM 783 O O . GLU A 1 99 ? 7.595 4.103 6.238 1.00 93.06 99 GLU A O 1
ATOM 788 N N . TYR A 1 100 ? 7.271 3.605 4.055 1.00 95.44 100 TYR A N 1
ATOM 789 C CA . TYR A 1 100 ? 6.591 2.329 4.258 1.00 95.44 100 TYR A CA 1
ATOM 790 C C . TYR A 1 100 ? 7.257 1.230 3.436 1.00 95.44 100 TYR A C 1
ATOM 792 O O . TYR A 1 100 ? 7.374 1.361 2.221 1.00 95.44 100 TYR A O 1
ATOM 800 N N . TRP A 1 101 ? 7.666 0.148 4.092 1.00 96.06 101 TRP A N 1
ATOM 801 C CA . TRP A 1 101 ? 7.966 -1.114 3.427 1.00 96.06 101 TRP A CA 1
ATOM 802 C C . TRP A 1 101 ? 6.685 -1.680 2.831 1.00 96.06 101 TRP A C 1
ATOM 804 O O . TRP A 1 101 ? 5.642 -1.642 3.489 1.00 96.06 101 TRP A O 1
ATOM 814 N N . ILE A 1 102 ? 6.770 -2.180 1.602 1.00 94.81 102 ILE A N 1
ATOM 815 C CA . ILE A 1 102 ? 5.663 -2.857 0.928 1.00 94.81 102 ILE A CA 1
ATOM 816 C C . ILE A 1 102 ? 5.957 -4.352 0.898 1.00 94.81 102 ILE A C 1
ATOM 818 O O . ILE A 1 102 ? 7.098 -4.745 0.664 1.00 94.81 102 ILE A O 1
ATOM 822 N N . GLN A 1 103 ? 4.936 -5.176 1.134 1.00 93.44 103 GLN A N 1
ATOM 823 C CA . GLN A 1 103 ? 5.089 -6.623 1.076 1.00 93.44 103 GLN A CA 1
ATOM 824 C C . GLN A 1 103 ? 5.493 -7.073 -0.343 1.00 93.44 103 GLN A C 1
ATOM 826 O O . GLN A 1 103 ? 4.724 -6.833 -1.284 1.00 93.44 103 GLN A O 1
ATOM 831 N N . PRO A 1 104 ? 6.660 -7.730 -0.520 1.00 92.25 104 PRO A N 1
ATOM 832 C CA . PRO A 1 104 ? 7.203 -8.061 -1.838 1.00 92.25 104 PRO A CA 1
ATOM 833 C C . PRO A 1 104 ? 6.367 -9.100 -2.583 1.00 92.25 104 PRO A C 1
ATOM 835 O O . PRO A 1 104 ? 6.340 -9.080 -3.810 1.00 92.25 104 PRO A O 1
ATOM 838 N N . ASP A 1 105 ? 5.643 -9.955 -1.858 1.00 92.31 105 ASP A N 1
ATOM 839 C CA . ASP A 1 105 ? 4.708 -10.910 -2.457 1.00 92.31 105 ASP A CA 1
ATOM 840 C C . ASP A 1 105 ? 3.534 -10.200 -3.142 1.00 92.31 105 ASP A C 1
ATOM 842 O O . ASP A 1 105 ? 2.940 -10.736 -4.070 1.00 92.31 105 ASP A O 1
ATOM 846 N N . VAL A 1 106 ? 3.223 -8.964 -2.739 1.00 92.25 106 VAL A N 1
ATOM 847 C CA . VAL A 1 106 ? 2.132 -8.172 -3.312 1.00 92.25 106 VAL A CA 1
ATOM 848 C C . VAL A 1 106 ? 2.647 -7.263 -4.419 1.00 92.25 106 VAL A C 1
ATOM 850 O O . VAL A 1 106 ? 2.149 -7.308 -5.546 1.00 92.25 106 VAL A O 1
ATOM 853 N N . PHE A 1 107 ? 3.650 -6.441 -4.105 1.00 93.00 107 PHE A N 1
ATOM 854 C CA . PHE A 1 107 ? 4.332 -5.597 -5.077 1.00 93.00 107 PHE A CA 1
ATOM 855 C C . PHE A 1 107 ? 5.836 -5.696 -4.892 1.00 93.00 107 PHE A C 1
ATOM 857 O O . PHE A 1 107 ? 6.345 -5.397 -3.812 1.00 93.00 107 PHE A O 1
ATOM 864 N N . ARG A 1 108 ? 6.556 -5.992 -5.975 1.00 88.81 108 ARG A N 1
ATOM 865 C CA . ARG A 1 108 ? 8.021 -5.969 -5.979 1.00 88.81 108 ARG A CA 1
ATOM 866 C C . ARG A 1 108 ? 8.571 -4.967 -6.991 1.00 88.81 108 ARG A C 1
ATOM 868 O O . ARG A 1 108 ? 8.027 -4.857 -8.096 1.00 88.81 108 ARG A O 1
ATOM 875 N N . PRO A 1 109 ? 9.663 -4.258 -6.667 1.00 87.88 109 PRO A N 1
ATOM 876 C CA . PRO A 1 109 ? 10.402 -3.532 -7.683 1.00 87.88 109 PRO A CA 1
ATOM 877 C C . PRO A 1 109 ? 11.115 -4.530 -8.605 1.00 87.88 109 PRO A C 1
ATOM 879 O O . PRO A 1 109 ? 11.599 -5.571 -8.160 1.00 87.88 109 PRO A O 1
ATOM 882 N N . ALA A 1 110 ? 11.180 -4.221 -9.897 1.00 81.50 110 ALA A N 1
ATOM 883 C CA . ALA A 1 110 ? 12.021 -4.941 -10.845 1.00 81.50 110 ALA A CA 1
ATOM 884 C C . ALA A 1 110 ? 13.032 -3.986 -11.474 1.00 81.50 110 ALA A C 1
ATOM 886 O O . ALA A 1 110 ? 12.675 -2.914 -11.971 1.00 81.50 110 ALA A O 1
ATOM 887 N N . LEU A 1 111 ? 14.295 -4.400 -11.446 1.00 70.19 111 LEU A N 1
ATOM 888 C CA . LEU A 1 111 ? 15.377 -3.765 -12.181 1.00 70.19 111 LEU A CA 1
ATOM 889 C C . LEU A 1 111 ? 15.496 -4.483 -13.526 1.00 70.19 111 LEU A C 1
ATOM 891 O O . LEU A 1 111 ? 15.568 -5.709 -13.565 1.00 70.19 111 LEU A O 1
ATOM 895 N N . ILE A 1 112 ? 15.457 -3.726 -14.619 1.00 67.44 112 ILE A N 1
ATOM 896 C CA . ILE A 1 112 ? 15.782 -4.251 -15.945 1.00 67.44 112 ILE A CA 1
ATOM 897 C C . ILE A 1 112 ? 17.276 -4.012 -16.136 1.00 67.44 112 ILE A C 1
ATOM 899 O O . ILE A 1 112 ? 17.701 -2.861 -16.235 1.00 67.44 112 ILE A O 1
ATOM 903 N N . GLU A 1 113 ? 18.063 -5.081 -16.147 1.00 58.69 113 GLU A N 1
ATOM 904 C CA . GLU A 1 113 ? 19.437 -5.033 -16.645 1.00 58.69 113 GLU A CA 1
ATOM 905 C C . GLU A 1 113 ? 19.370 -5.056 -18.180 1.00 58.69 113 GLU A C 1
ATOM 907 O O . GLU A 1 113 ? 18.671 -5.898 -18.751 1.00 58.69 113 GLU A O 1
ATOM 912 N N . VAL A 1 114 ? 20.001 -4.071 -18.830 1.00 47.69 114 VAL A N 1
ATOM 913 C CA . VAL A 1 114 ? 20.072 -3.929 -20.298 1.00 47.69 114 VAL A CA 1
ATOM 914 C C . VAL A 1 114 ? 21.402 -4.468 -20.792 1.00 47.69 114 VAL A C 1
ATOM 916 O O . VAL A 1 114 ? 22.424 -4.107 -20.166 1.00 47.69 114 VAL A O 1
#

pLDDT: mean 86.5, std 13.78, range [43.44, 97.0]

Organism: NCBI:txid2771354

InterPro domains:
  IPR036388 Winged helix-like DNA-binding domain superfamily [G3DSA:1.10.10.10] (39-97)
  IPR036390 Winged helix DNA-binding domain superfamily [SSF46785] (42-93)

Radius of gyration: 16.38 Å; chains: 1; bounding box: 49×31×43 Å